Protein AF-0000000074521463 (afdb_homodimer)

Solvent-accessible surface area (backbone atoms only — not comparable to full-atom values): 5990 Å² total; per-residue (Å²): 75,30,39,47,57,49,45,59,56,48,71,75,45,65,51,77,19,37,33,30,33,60,46,92,92,41,78,41,44,34,53,46,75,44,80,44,84,51,65,96,88,46,71,32,35,34,40,35,30,61,44,76,83,110,76,29,39,48,58,49,44,59,57,48,70,76,45,65,52,76,19,37,33,30,33,59,47,92,91,40,77,40,44,36,54,45,77,44,80,46,84,51,67,95,87,46,70,32,35,34,40,35,31,60,44,76,83,110

Foldseek 3Di:
DDPVVVVVVCVVPPPPDWDWDQDPVGIFGFDDWDWADDDDPDDIDIDTDGDPPD/DDPVVVVVVCVVPPPPDWDWDQDPVGIFGFDDWDWDDDDDPDDIDIDTDGDPPD

pLDDT: mean 92.36, std 9.57, range [46.19, 98.75]

Secondary structure (DSSP, 8-state):
-BHHHHHHHHTTS-TTPEEEEEETTEEEEEEEEEEE---TTPPPEEEEEE-TT-/-BHHHHHHHHTTS-TTPEEEEEETTEEEEEEEEEEE---TTPPPEEEEEE-TT-

Sequence (108 aa):
MTVEQLIRALLEMPREAVVLYEGDAGYARVGGIDLQRNGNGVPDEVILSPDMSEMTVEQLIRALLEMPREAVVLYEGDAGYARVGGIDLQRNGNGVPDEVILSPDMSE

Radius of gyration: 13.35 Å; Cα contacts (8 Å, |Δi|>4): 222; chains: 2; bounding box: 28×42×29 Å

Organism: Methylococcus capsulatus (strain ATCC 33009 / NCIMB 11132 / Bath) (NCBI:txid243233)

Structure (mmCIF, N/CA/C/O backbone):
data_AF-0000000074521463-model_v1
#
loop_
_entity.id
_entity.type
_entity.pdbx_description
1 polymer 'Uncharacterized protein'
#
loop_
_atom_site.group_PDB
_atom_site.id
_atom_site.type_symbol
_atom_site.label_atom_id
_atom_site.label_alt_id
_atom_site.label_comp_id
_atom_site.label_asym_id
_atom_site.label_entity_id
_atom_site.label_seq_id
_atom_site.pdbx_PDB_ins_code
_atom_site.Cartn_x
_atom_site.Cartn_y
_atom_site.Cartn_z
_atom_site.occupancy
_atom_site.B_iso_or_equiv
_atom_site.auth_seq_id
_atom_site.auth_comp_id
_atom_site.auth_asym_id
_atom_site.auth_atom_id
_atom_site.pdbx_PDB_model_num
ATOM 1 N N . MET A 1 1 ? -3.275 9.672 -2.834 1 93.88 1 MET A N 1
ATOM 2 C CA . MET A 1 1 ? -4.531 8.977 -2.564 1 93.88 1 MET A CA 1
ATOM 3 C C . MET A 1 1 ? -4.762 8.828 -1.064 1 93.88 1 MET A C 1
ATOM 5 O O . MET A 1 1 ? -3.826 8.539 -0.314 1 93.88 1 MET A O 1
ATOM 9 N N . THR A 1 2 ? -6.074 9.016 -0.559 1 97.38 2 THR A N 1
ATOM 10 C CA . THR A 1 2 ? -6.406 8.844 0.852 1 97.38 2 THR A CA 1
ATOM 11 C C . THR A 1 2 ? -6.727 7.379 1.154 1 97.38 2 THR A C 1
ATOM 13 O O . THR A 1 2 ? -6.887 6.57 0.238 1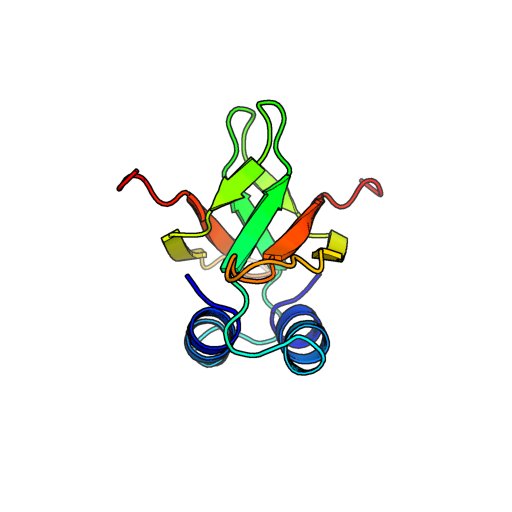 97.38 2 THR A O 1
ATOM 16 N N . VAL A 1 3 ? -6.871 7.078 2.438 1 98.5 3 VAL A N 1
ATOM 17 C CA . VAL A 1 3 ? -7.254 5.746 2.895 1 98.5 3 VAL A CA 1
ATOM 18 C C . VAL A 1 3 ? -8.609 5.363 2.295 1 98.5 3 VAL A C 1
ATOM 20 O O . VAL A 1 3 ? -8.758 4.281 1.728 1 98.5 3 VAL A O 1
ATOM 23 N N . GLU A 1 4 ? -9.5 6.273 2.377 1 98.62 4 GLU A N 1
ATOM 24 C CA . GLU A 1 4 ? -10.836 5.988 1.864 1 98.62 4 GLU A CA 1
ATOM 25 C C . GLU A 1 4 ? -10.805 5.699 0.367 1 98.62 4 GLU A C 1
ATOM 27 O O . GLU A 1 4 ? -11.43 4.742 -0.1 1 98.62 4 GLU A O 1
ATOM 32 N N . GLN A 1 5 ? -10.055 6.516 -0.373 1 98.38 5 GLN A N 1
ATOM 33 C CA . GLN A 1 5 ? -9.961 6.336 -1.818 1 98.38 5 GLN A CA 1
ATOM 34 C C . GLN A 1 5 ? -9.289 5.012 -2.164 1 98.38 5 GLN A C 1
ATOM 36 O O . GLN A 1 5 ? -9.703 4.324 -3.098 1 98.38 5 GLN A O 1
ATOM 41 N N . LEU A 1 6 ? -8.211 4.633 -1.424 1 98.56 6 LEU A N 1
ATOM 42 C CA . LEU A 1 6 ? -7.512 3.377 -1.673 1 98.56 6 LEU A CA 1
ATOM 43 C C . LEU A 1 6 ? -8.414 2.184 -1.388 1 98.56 6 LEU A C 1
ATOM 45 O O . LEU A 1 6 ? -8.445 1.224 -2.16 1 98.56 6 LEU A O 1
ATOM 49 N N . ILE A 1 7 ? -9.266 2.221 -0.24 1 98.75 7 ILE A N 1
ATOM 50 C CA . ILE A 1 7 ? -10.188 1.136 0.085 1 98.75 7 ILE A CA 1
ATOM 51 C C . ILE A 1 7 ? -11.18 0.946 -1.058 1 98.75 7 ILE A C 1
ATOM 53 O O . ILE A 1 7 ? -11.422 -0.18 -1.502 1 98.75 7 ILE A O 1
ATOM 57 N N . ARG A 1 8 ? -11.68 1.991 -1.562 1 98.69 8 ARG A N 1
ATOM 58 C CA . ARG A 1 8 ? -12.656 1.913 -2.639 1 98.69 8 ARG A CA 1
ATOM 59 C C . ARG A 1 8 ? -12.055 1.267 -3.881 1 98.69 8 ARG A C 1
ATOM 61 O O . ARG A 1 8 ? -12.695 0.436 -4.527 1 98.69 8 ARG A O 1
ATOM 68 N N . ALA A 1 9 ? -10.867 1.677 -4.227 1 98.38 9 ALA A N 1
ATOM 69 C CA . ALA A 1 9 ? -10.188 1.107 -5.391 1 98.38 9 ALA A CA 1
ATOM 70 C C . ALA A 1 9 ? -9.898 -0.376 -5.18 1 98.38 9 ALA A C 1
ATOM 72 O O . ALA A 1 9 ? -10.078 -1.185 -6.094 1 98.38 9 ALA A O 1
ATOM 73 N N . LEU A 1 10 ? -9.477 -0.717 -3.98 1 98.56 10 LEU A N 1
ATOM 74 C CA . LEU A 1 10 ? -9.133 -2.096 -3.652 1 98.56 10 LEU A CA 1
ATOM 75 C C . LEU A 1 10 ? -10.367 -2.984 -3.67 1 98.56 10 LEU A C 1
ATOM 77 O O . LEU A 1 10 ? -10.281 -4.176 -3.973 1 98.56 10 LEU A O 1
ATOM 81 N N . LEU A 1 11 ? -11.516 -2.428 -3.346 1 98.5 11 LEU A N 1
ATOM 82 C CA . LEU A 1 11 ? -12.75 -3.201 -3.314 1 98.5 11 LEU A CA 1
ATOM 83 C C . LEU A 1 11 ? -13.109 -3.711 -4.707 1 98.5 11 LEU A C 1
ATOM 85 O O . LEU A 1 11 ? -13.891 -4.656 -4.844 1 98.5 11 LEU A O 1
ATOM 89 N N . GLU A 1 12 ? -12.492 -3.104 -5.746 1 98.12 12 GLU A N 1
ATOM 90 C CA . GLU A 1 12 ? -12.75 -3.508 -7.125 1 98.12 12 GLU A CA 1
ATOM 91 C C . GLU A 1 12 ? -11.75 -4.566 -7.586 1 98.12 12 GLU A C 1
ATOM 93 O O . GLU A 1 12 ? -11.812 -5.031 -8.727 1 98.12 12 GLU A O 1
ATOM 98 N N . MET A 1 13 ? -10.805 -4.918 -6.766 1 97.81 13 MET A N 1
ATOM 99 C CA . MET A 1 13 ? -9.734 -5.867 -7.074 1 97.81 13 MET A CA 1
ATOM 100 C C . MET A 1 13 ? -10.031 -7.238 -6.473 1 97.81 13 MET A C 1
ATOM 102 O O . MET A 1 13 ? -10.758 -7.34 -5.484 1 97.81 13 MET A O 1
ATOM 106 N N . PRO A 1 14 ? -9.477 -8.375 -7.117 1 96.94 14 PRO A N 1
ATOM 107 C CA . PRO A 1 14 ? -9.633 -9.68 -6.48 1 96.94 14 PRO A CA 1
ATOM 108 C C . PRO A 1 14 ? -9.094 -9.711 -5.055 1 96.94 14 PRO A C 1
ATOM 110 O O . PRO A 1 14 ? -7.965 -9.273 -4.805 1 96.94 14 PRO A O 1
ATOM 113 N N . ARG A 1 15 ? -9.828 -10.297 -4.164 1 97.25 15 ARG A N 1
ATOM 114 C CA . ARG A 1 15 ? -9.523 -10.281 -2.736 1 97.25 15 ARG A CA 1
ATOM 115 C C . ARG A 1 15 ? -8.227 -11.023 -2.439 1 97.25 15 ARG A C 1
ATOM 117 O O . ARG A 1 15 ? -7.523 -10.695 -1.479 1 97.25 15 ARG A O 1
ATOM 124 N N . GLU A 1 16 ? -7.895 -11.992 -3.24 1 97.06 16 GLU A N 1
ATOM 125 C CA . GLU A 1 16 ? -6.758 -12.867 -2.967 1 97.06 16 GLU A CA 1
ATOM 126 C C . GLU A 1 16 ? -5.492 -12.359 -3.646 1 97.06 16 GLU A C 1
ATOM 128 O O . GLU A 1 16 ? -4.41 -12.914 -3.447 1 97.06 16 GLU A O 1
ATOM 133 N N . ALA A 1 17 ? -5.594 -11.367 -4.434 1 97.75 17 ALA A N 1
ATOM 134 C CA . ALA A 1 17 ? -4.426 -10.82 -5.113 1 97.75 17 ALA A CA 1
ATOM 135 C C . ALA A 1 17 ? -3.402 -10.289 -4.109 1 97.75 17 ALA A C 1
ATOM 137 O O . ALA A 1 17 ? -3.771 -9.719 -3.082 1 97.75 17 ALA A O 1
ATOM 138 N N . VAL A 1 18 ? -2.123 -10.438 -4.48 1 97.75 18 VAL A N 1
ATOM 139 C CA . VAL A 1 18 ? -1.018 -9.93 -3.674 1 97.75 18 VAL A CA 1
ATOM 140 C C . VAL A 1 18 ? -0.763 -8.461 -4.004 1 97.75 18 VAL A C 1
ATOM 142 O O . VAL A 1 18 ? -0.788 -8.07 -5.172 1 97.75 18 VAL A O 1
ATOM 145 N N . VAL A 1 19 ? -0.544 -7.621 -2.939 1 98 19 VAL A N 1
ATOM 146 C CA . VAL A 1 19 ? -0.341 -6.191 -3.15 1 98 19 VAL A CA 1
ATOM 147 C C . VAL A 1 19 ? 1.153 -5.879 -3.17 1 98 19 VAL A C 1
ATOM 149 O O . VAL A 1 19 ? 1.881 -6.23 -2.24 1 98 19 VAL A O 1
ATOM 152 N N . LEU A 1 20 ? 1.573 -5.266 -4.281 1 96.25 20 LEU A N 1
ATOM 153 C CA . LEU A 1 20 ? 2.943 -4.801 -4.473 1 96.25 20 LEU A CA 1
ATOM 154 C C . LEU A 1 20 ? 2.982 -3.291 -4.684 1 96.25 20 LEU A C 1
ATOM 156 O O . LEU A 1 20 ? 1.962 -2.678 -5 1 96.25 20 LEU A O 1
ATOM 160 N N . TYR A 1 21 ? 4.031 -2.697 -4.449 1 94.31 21 TYR A N 1
ATOM 161 C CA . TYR A 1 21 ? 4.223 -1.319 -4.887 1 94.31 21 TYR A CA 1
ATOM 162 C C . TYR A 1 21 ? 5.516 -1.177 -5.684 1 94.31 21 TYR A C 1
ATOM 164 O O . TYR A 1 21 ? 6.461 -1.942 -5.488 1 94.31 21 TYR A O 1
ATOM 172 N N . GLU A 1 22 ? 5.441 -0.213 -6.633 1 89.94 22 GLU A N 1
ATOM 173 C CA . GLU A 1 22 ? 6.566 0.084 -7.516 1 89.94 22 GLU A CA 1
ATOM 174 C C . GLU A 1 22 ? 7.539 1.056 -6.855 1 89.94 22 GLU A C 1
ATOM 176 O O . GLU A 1 22 ? 7.148 2.143 -6.426 1 89.94 22 GLU A O 1
ATOM 181 N N . GLY A 1 23 ? 8.766 0.555 -6.723 1 81.69 23 GLY A N 1
ATOM 182 C CA . GLY A 1 23 ? 9.844 1.435 -6.293 1 81.69 23 GLY A CA 1
ATOM 183 C C . GLY A 1 23 ? 10.93 1.602 -7.336 1 81.69 23 GLY A C 1
ATOM 184 O O . GLY A 1 23 ? 10.758 1.208 -8.492 1 81.69 23 GLY A O 1
ATOM 185 N N . ASP A 1 24 ? 11.945 2.299 -6.891 1 78.56 24 ASP A N 1
ATOM 186 C CA . ASP A 1 24 ? 13.078 2.535 -7.785 1 78.56 24 ASP A CA 1
ATOM 187 C C . ASP A 1 24 ? 13.805 1.232 -8.102 1 78.56 24 ASP A C 1
ATOM 189 O O . ASP A 1 24 ? 14.375 1.081 -9.188 1 78.56 24 ASP A O 1
ATOM 193 N N . ALA A 1 25 ? 13.805 0.319 -7.199 1 77.75 25 ALA A N 1
ATOM 194 C CA . ALA A 1 25 ? 14.547 -0.932 -7.34 1 77.75 25 ALA A CA 1
ATOM 195 C C . ALA A 1 25 ? 13.648 -2.043 -7.875 1 77.75 25 ALA A C 1
ATOM 197 O O . ALA A 1 25 ? 14.062 -3.201 -7.961 1 77.75 25 ALA A O 1
ATOM 198 N N . GLY A 1 26 ? 12.469 -1.739 -8.266 1 87.81 26 GLY A N 1
ATOM 199 C CA . GLY A 1 26 ? 11.531 -2.752 -8.719 1 87.81 26 GLY A CA 1
ATOM 200 C C . GLY A 1 26 ? 10.266 -2.809 -7.887 1 87.81 26 GLY A C 1
ATOM 201 O O . GLY A 1 26 ? 9.773 -1.775 -7.43 1 87.81 26 GLY A O 1
ATOM 202 N N . TYR A 1 27 ? 9.75 -4.008 -7.801 1 91.25 27 TYR A N 1
ATOM 203 C CA . TYR A 1 27 ? 8.508 -4.207 -7.062 1 91.25 27 TYR A CA 1
ATOM 204 C C . TYR A 1 27 ? 8.781 -4.758 -5.668 1 91.25 27 TYR A C 1
ATOM 206 O O . TYR A 1 27 ? 9.695 -5.566 -5.484 1 91.25 27 TYR A O 1
ATOM 214 N N . ALA A 1 28 ? 8.062 -4.27 -4.742 1 93.12 28 ALA A N 1
ATOM 215 C CA . ALA A 1 28 ? 8.117 -4.797 -3.383 1 93.12 28 ALA A CA 1
ATOM 216 C C . ALA A 1 28 ? 6.73 -5.18 -2.881 1 93.12 28 ALA A C 1
ATOM 218 O O . ALA A 1 28 ? 5.754 -4.473 -3.141 1 93.12 28 ALA A O 1
ATOM 219 N N . ARG A 1 29 ? 6.672 -6.266 -2.127 1 95.12 29 ARG A N 1
ATOM 220 C CA . ARG A 1 29 ? 5.41 -6.699 -1.53 1 95.12 29 ARG A CA 1
ATOM 221 C C . ARG A 1 29 ? 5.086 -5.879 -0.285 1 95.12 29 ARG A C 1
ATOM 223 O O . ARG A 1 29 ? 5.969 -5.602 0.528 1 95.12 29 ARG A O 1
ATOM 230 N N . VAL A 1 30 ? 3.846 -5.539 -0.142 1 96.62 30 VAL A N 1
ATOM 231 C CA . VAL A 1 30 ? 3.416 -4.879 1.085 1 96.62 30 VAL A CA 1
ATOM 232 C C . VAL A 1 30 ? 3.391 -5.883 2.234 1 96.62 30 VAL A C 1
ATOM 234 O O . VAL A 1 30 ? 2.707 -6.906 2.156 1 96.62 30 VAL A O 1
ATOM 237 N N . GLY A 1 31 ? 4.113 -5.555 3.287 1 96.25 31 GLY A N 1
ATOM 238 C CA . GLY A 1 31 ? 4.188 -6.461 4.422 1 96.25 31 GLY A CA 1
ATOM 239 C C . GLY A 1 31 ? 3.637 -5.863 5.703 1 96.25 31 GLY A C 1
ATOM 240 O O . GLY A 1 31 ? 3.318 -6.586 6.645 1 96.25 31 GLY A O 1
ATOM 241 N N . GLY A 1 32 ? 3.609 -4.496 5.785 1 95.94 32 GLY A N 1
ATOM 242 C CA . GLY A 1 32 ? 3.17 -3.82 7 1 95.94 32 GLY A CA 1
ATOM 243 C C . GLY A 1 32 ? 2.471 -2.502 6.73 1 95.94 32 GLY A C 1
ATOM 244 O O . GLY A 1 32 ? 2.506 -1.993 5.605 1 95.94 32 GLY A O 1
ATOM 245 N N . ILE A 1 33 ? 1.774 -2.004 7.684 1 97.69 33 ILE A N 1
ATOM 246 C CA . ILE A 1 33 ? 1.055 -0.736 7.633 1 97.69 33 ILE A CA 1
ATOM 247 C C . ILE A 1 33 ? 1.126 -0.047 8.992 1 97.69 33 ILE A C 1
ATOM 249 O O . ILE A 1 33 ? 0.984 -0.695 10.031 1 97.69 33 ILE A O 1
ATOM 253 N N . ASP A 1 34 ? 1.422 1.272 8.945 1 96.88 34 ASP A N 1
ATOM 254 C CA . ASP A 1 34 ? 1.52 2.047 10.18 1 96.88 34 ASP A CA 1
ATOM 255 C C . ASP A 1 34 ? 0.88 3.424 10.016 1 96.88 34 ASP A C 1
ATOM 257 O O . ASP A 1 34 ? 0.918 4.008 8.93 1 96.88 34 ASP A O 1
ATOM 261 N N . LEU A 1 35 ? 0.42 3.914 11.109 1 97.88 35 LEU A N 1
ATOM 262 C CA . LEU A 1 35 ? -0.15 5.258 11.133 1 97.88 35 LEU A CA 1
ATOM 263 C C . LEU A 1 35 ? 0.847 6.258 11.703 1 97.88 35 LEU A C 1
ATOM 265 O O . LEU A 1 35 ? 1.448 6.016 12.758 1 97.88 35 LEU A O 1
ATOM 269 N N . GLN A 1 36 ? 1.088 7.277 10.953 1 96.19 36 GLN A N 1
ATOM 270 C CA . GLN A 1 36 ? 1.819 8.445 11.445 1 96.19 36 GLN A CA 1
ATOM 271 C C . GLN A 1 36 ? 0.879 9.617 11.695 1 96.19 36 GLN A C 1
ATOM 273 O O . GLN A 1 36 ? 0.414 10.258 10.758 1 96.19 36 GLN A O 1
ATOM 278 N N . ARG A 1 37 ? 0.652 9.938 13.008 1 95.31 37 ARG A N 1
ATOM 279 C CA . ARG A 1 37 ? -0.212 11.055 13.383 1 95.31 37 ARG A CA 1
ATOM 280 C C . ARG A 1 37 ? 0.533 12.383 13.281 1 95.31 37 ARG A C 1
ATOM 282 O O . ARG A 1 37 ? 1.659 12.508 13.773 1 95.31 37 ARG A O 1
ATOM 289 N N . ASN A 1 38 ? -0.16 13.148 12.594 1 90.94 38 ASN A N 1
ATOM 290 C CA . ASN A 1 38 ? 0.414 14.484 12.5 1 90.94 38 ASN A CA 1
ATOM 291 C C . ASN A 1 38 ? -0.422 15.508 13.25 1 90.94 38 ASN A C 1
ATOM 293 O O . ASN A 1 38 ? -1.512 15.195 13.734 1 90.94 38 ASN A O 1
ATOM 297 N N . GLY A 1 39 ? 0.139 16.594 13.609 1 81.81 39 GLY A N 1
ATOM 298 C CA . GLY A 1 39 ? -0.525 17.719 14.273 1 81.81 39 GLY A CA 1
ATOM 299 C C . G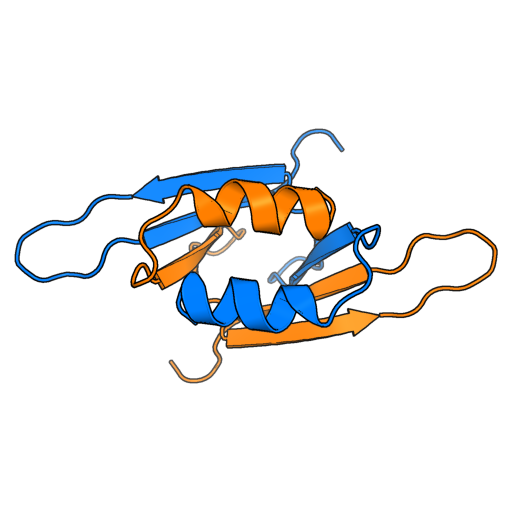LY A 1 39 ? -0.508 18.984 13.453 1 81.81 39 GLY A C 1
ATOM 300 O O . GLY A 1 39 ? -0.008 19 12.328 1 81.81 39 GLY A O 1
ATOM 301 N N . ASN A 1 40 ? -1.155 20.062 13.945 1 85.5 40 ASN A N 1
ATOM 302 C CA . ASN A 1 40 ? -1.071 21.438 13.453 1 85.5 40 ASN A CA 1
ATOM 303 C C . ASN A 1 40 ? -1.71 21.578 12.078 1 85.5 40 ASN A C 1
ATOM 305 O O . ASN A 1 40 ? -1.212 22.312 11.227 1 85.5 40 ASN A O 1
ATOM 309 N N . GLY A 1 41 ? -2.699 20.703 11.703 1 85 41 GLY A N 1
ATOM 310 C CA . GLY A 1 41 ? -3.42 20.906 10.453 1 85 41 GLY A CA 1
ATOM 311 C C . GLY A 1 41 ? -2.879 20.062 9.312 1 85 41 GLY A C 1
ATOM 312 O O . GLY A 1 41 ? -3.393 20.109 8.195 1 85 41 GLY A O 1
ATOM 313 N N . VAL A 1 42 ? -1.713 19.359 9.547 1 85.69 42 VAL A N 1
ATOM 314 C CA . VAL A 1 42 ? -1.154 18.469 8.531 1 85.69 42 VAL A CA 1
ATOM 315 C C . VAL A 1 42 ? -1.849 17.109 8.594 1 85.69 42 VAL A C 1
ATOM 317 O O . VAL A 1 42 ? -2.088 16.578 9.68 1 85.69 42 VAL A O 1
ATOM 320 N N . PRO A 1 43 ? -2.281 16.672 7.477 1 90.31 43 PRO A N 1
ATOM 321 C CA . PRO A 1 43 ? -2.984 15.391 7.449 1 90.31 43 PRO A CA 1
ATOM 322 C C . PRO A 1 43 ? -2.146 14.25 8.016 1 90.31 43 PRO A C 1
ATOM 324 O O . PRO A 1 43 ? -0.924 14.234 7.855 1 90.31 43 PRO A O 1
ATOM 327 N N . ASP A 1 44 ? -2.811 13.312 8.656 1 96.69 44 ASP A N 1
ATOM 328 C CA . ASP A 1 44 ? -2.184 12.055 9.039 1 96.69 44 ASP A CA 1
ATOM 329 C C . ASP A 1 44 ? -1.719 11.281 7.801 1 96.69 44 ASP A C 1
ATOM 331 O O . ASP A 1 44 ? -2.219 11.508 6.695 1 96.69 44 ASP A O 1
ATOM 335 N N . GLU A 1 45 ? -0.718 10.438 8.102 1 97.31 45 GLU A N 1
ATOM 336 C CA . GLU A 1 45 ? -0.192 9.602 7.027 1 97.31 45 GLU A CA 1
ATOM 337 C C . GLU A 1 45 ? -0.237 8.125 7.41 1 97.31 45 GLU A C 1
ATOM 339 O O . GLU A 1 45 ? -0.019 7.77 8.57 1 97.31 45 GLU A O 1
ATOM 344 N N . VAL A 1 46 ? -0.639 7.316 6.422 1 98 46 VAL A N 1
ATOM 345 C CA . VAL A 1 46 ? -0.524 5.863 6.539 1 98 46 VAL A CA 1
ATOM 346 C C . VAL A 1 46 ? 0.639 5.367 5.684 1 98 46 VAL A C 1
ATOM 348 O O . VAL A 1 46 ? 0.693 5.641 4.48 1 98 46 VAL A O 1
ATOM 351 N N . ILE A 1 47 ? 1.612 4.652 6.324 1 97.31 47 ILE A N 1
ATOM 352 C CA . ILE A 1 47 ? 2.842 4.227 5.664 1 97.31 47 ILE A CA 1
ATOM 353 C C . ILE A 1 47 ? 2.809 2.717 5.434 1 97.31 47 ILE A C 1
ATOM 355 O O . ILE A 1 47 ? 2.682 1.941 6.387 1 97.31 47 ILE A O 1
ATOM 359 N N . LEU A 1 48 ? 2.896 2.32 4.152 1 96.94 48 LEU A N 1
ATOM 360 C CA . LEU A 1 48 ? 3.072 0.92 3.783 1 96.94 48 LEU A CA 1
ATOM 361 C C . LEU A 1 48 ? 4.551 0.543 3.775 1 96.94 48 LEU A C 1
ATOM 363 O O . LEU A 1 48 ? 5.375 1.258 3.203 1 96.94 48 LEU A O 1
ATOM 367 N N . SER A 1 49 ? 4.852 -0.576 4.398 1 95.25 49 SER A N 1
ATOM 368 C CA . SER A 1 49 ? 6.227 -1.06 4.473 1 95.25 49 SER A CA 1
ATOM 369 C C . SER A 1 49 ? 6.387 -2.385 3.734 1 95.25 49 SER A C 1
ATOM 371 O O . SER A 1 49 ? 5.434 -3.156 3.621 1 95.25 49 SER A O 1
ATOM 373 N N . PRO A 1 50 ? 7.641 -2.605 3.227 1 92.62 50 PRO A N 1
ATOM 374 C CA . PRO A 1 50 ? 7.879 -3.857 2.504 1 92.62 50 PRO A CA 1
ATOM 375 C C . PRO A 1 50 ? 7.895 -5.074 3.426 1 92.62 50 PRO A C 1
ATOM 377 O O . PRO A 1 50 ? 8.203 -4.953 4.613 1 92.62 50 PRO A O 1
ATOM 380 N N . ASP A 1 51 ? 7.469 -6.215 2.773 1 90.12 51 ASP A N 1
ATOM 381 C CA . ASP A 1 51 ? 7.59 -7.5 3.453 1 90.12 51 ASP A CA 1
ATOM 382 C C . ASP A 1 51 ? 9.047 -7.945 3.531 1 90.12 51 ASP A C 1
ATOM 384 O O . ASP A 1 51 ? 9.688 -8.18 2.502 1 90.12 51 ASP A O 1
ATOM 388 N N . MET A 1 52 ? 9.656 -7.812 4.688 1 75.5 52 MET A N 1
ATOM 389 C CA . MET A 1 52 ? 11.062 -8.188 4.844 1 75.5 52 MET A CA 1
ATOM 390 C C . MET A 1 52 ? 11.219 -9.703 4.906 1 75.5 52 MET A C 1
ATOM 392 O O . MET A 1 52 ? 12.328 -10.211 5.074 1 75.5 52 MET A O 1
ATOM 396 N N . SER A 1 53 ? 10.07 -10.367 4.898 1 63.34 53 SER A N 1
ATOM 397 C CA . SER A 1 53 ? 10.219 -11.812 5.07 1 63.34 53 SER A CA 1
ATOM 398 C C . SER A 1 53 ? 10.547 -12.492 3.744 1 63.34 53 SER A C 1
ATOM 400 O O . SER A 1 53 ? 10.758 -13.703 3.701 1 63.34 53 SER A O 1
ATOM 402 N N . GLU A 1 54 ? 10.742 -11.727 2.754 1 46.34 54 GLU A N 1
ATOM 403 C CA . GLU A 1 54 ? 11.289 -12.578 1.699 1 46.34 54 GLU A CA 1
ATOM 404 C C . GLU A 1 54 ? 12.773 -12.852 1.923 1 46.34 54 GLU A C 1
ATOM 406 O O . GLU A 1 54 ? 13.492 -12.016 2.48 1 46.34 54 GLU A O 1
ATOM 411 N N . MET B 1 1 ? 1.099 -9.234 1.773 1 94.19 1 MET B N 1
ATOM 412 C CA . MET B 1 1 ? -0.275 -8.953 2.18 1 94.19 1 MET B CA 1
ATOM 413 C C . MET B 1 1 ? -1.218 -9 0.982 1 94.19 1 MET B C 1
ATOM 415 O O . MET B 1 1 ? -0.883 -8.516 -0.098 1 94.19 1 MET B O 1
ATOM 419 N N . THR B 1 2 ? -2.484 -9.633 1.152 1 97.44 2 THR B N 1
ATOM 420 C CA . THR B 1 2 ? -3.477 -9.68 0.084 1 97.44 2 THR B CA 1
ATOM 421 C C . THR B 1 2 ? -4.336 -8.414 0.089 1 97.44 2 THR B C 1
ATOM 423 O O . THR B 1 2 ? -4.281 -7.625 1.032 1 97.44 2 THR B O 1
ATOM 426 N N . VAL B 1 3 ? -5.145 -8.281 -0.954 1 98.5 3 VAL B N 1
ATOM 427 C CA . VAL B 1 3 ? -6.086 -7.172 -1.062 1 98.5 3 VAL B CA 1
ATOM 428 C C . VAL B 1 3 ? -7.039 -7.18 0.133 1 98.5 3 VAL B C 1
ATOM 430 O O . VAL B 1 3 ? -7.23 -6.152 0.788 1 98.5 3 VAL B O 1
ATOM 433 N N . GLU B 1 4 ? -7.527 -8.312 0.415 1 98.62 4 GLU B N 1
ATOM 434 C CA . GLU B 1 4 ? -8.477 -8.422 1.521 1 98.62 4 GLU B CA 1
ATOM 435 C C . GLU B 1 4 ? -7.824 -8.016 2.842 1 98.62 4 GLU B C 1
ATOM 437 O O . GLU B 1 4 ? -8.414 -7.273 3.627 1 98.62 4 GLU B O 1
ATOM 442 N N . GLN B 1 5 ? -6.613 -8.508 3.086 1 98.38 5 GLN B N 1
ATOM 443 C CA . GLN B 1 5 ? -5.906 -8.195 4.324 1 98.38 5 GLN B CA 1
ATOM 444 C C . GLN B 1 5 ? -5.594 -6.703 4.418 1 98.38 5 GLN B C 1
ATOM 446 O O . GLN B 1 5 ? -5.707 -6.105 5.492 1 98.38 5 GLN B O 1
ATOM 451 N N . LEU B 1 6 ? -5.195 -6.066 3.27 1 98.56 6 LEU B N 1
ATOM 452 C CA . LEU B 1 6 ? -4.891 -4.641 3.26 1 98.56 6 LEU B CA 1
ATOM 453 C C . LEU B 1 6 ? -6.141 -3.814 3.533 1 98.56 6 LEU B C 1
ATOM 455 O O . LEU B 1 6 ? -6.098 -2.852 4.301 1 98.56 6 LEU B O 1
ATOM 459 N N . ILE B 1 7 ? -7.359 -4.199 2.936 1 98.75 7 ILE B N 1
ATOM 460 C CA . ILE B 1 7 ? -8.609 -3.484 3.174 1 98.75 7 ILE B CA 1
ATOM 461 C C . ILE B 1 7 ? -8.945 -3.523 4.664 1 98.75 7 ILE B C 1
ATOM 463 O O . ILE B 1 7 ? -9.281 -2.494 5.258 1 98.75 7 ILE B O 1
ATOM 467 N N . ARG B 1 8 ? -8.789 -4.617 5.254 1 98.69 8 ARG B N 1
ATOM 468 C CA . ARG B 1 8 ? -9.117 -4.766 6.668 1 98.69 8 ARG B CA 1
ATOM 469 C C . ARG B 1 8 ? -8.234 -3.869 7.527 1 98.69 8 ARG B C 1
ATOM 471 O O . ARG B 1 8 ? -8.711 -3.236 8.469 1 98.69 8 ARG B O 1
ATOM 478 N N . ALA B 1 9 ? -6.965 -3.869 7.234 1 98.38 9 ALA B N 1
ATOM 479 C CA . ALA B 1 9 ? -6.031 -3.027 7.98 1 98.38 9 ALA B CA 1
ATOM 480 C C . ALA B 1 9 ? -6.348 -1.547 7.781 1 98.38 9 ALA B C 1
ATOM 482 O O . ALA B 1 9 ? -6.316 -0.765 8.734 1 98.38 9 ALA B O 1
ATOM 483 N N . LEU B 1 10 ? -6.68 -1.179 6.5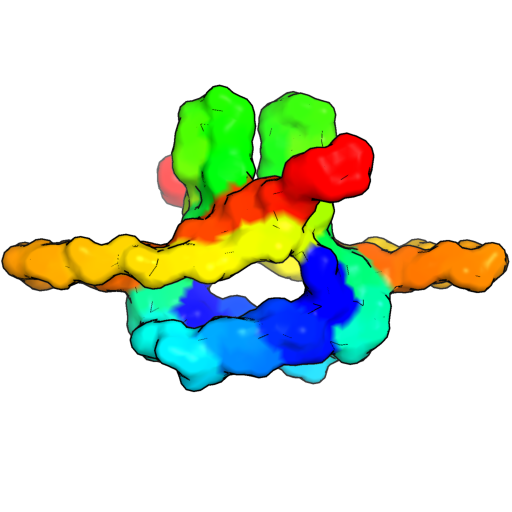51 1 98.56 10 LEU B N 1
ATOM 484 C CA . LEU B 1 10 ? -6.977 0.209 6.211 1 98.56 10 LEU B CA 1
ATOM 485 C C . LEU B 1 10 ? -8.266 0.668 6.879 1 98.56 10 LEU B C 1
ATOM 487 O O . LEU B 1 10 ? -8.422 1.85 7.195 1 98.56 10 LEU B O 1
ATOM 491 N N . LEU B 1 11 ? -9.18 -0.229 7.105 1 98.5 11 LEU B N 1
ATOM 492 C CA . LEU B 1 11 ? -10.453 0.114 7.723 1 98.5 11 LEU B CA 1
ATOM 493 C C . LEU B 1 11 ? -10.258 0.6 9.156 1 98.5 11 LEU B C 1
ATOM 495 O O . LEU B 1 11 ? -11.133 1.254 9.719 1 98.5 11 LEU B O 1
ATOM 499 N N . GLU B 1 12 ? -9.078 0.296 9.727 1 98.06 12 GLU B N 1
ATOM 500 C CA . GLU B 1 12 ? -8.766 0.712 11.094 1 98.06 12 GLU B CA 1
ATOM 501 C C . GLU B 1 12 ? -8.055 2.062 11.109 1 98.06 12 GLU B C 1
ATOM 503 O O . GLU B 1 12 ? -7.711 2.58 12.172 1 98.06 12 GLU B O 1
ATOM 508 N N . MET B 1 13 ? -7.773 2.625 9.953 1 97.75 13 MET B N 1
ATOM 509 C CA . MET B 1 13 ? -7.039 3.879 9.797 1 97.75 13 MET B CA 1
ATOM 510 C C . MET B 1 13 ? -7.992 5.035 9.516 1 97.75 13 MET B C 1
ATOM 512 O O . MET B 1 13 ? -9.094 4.824 9.008 1 97.75 13 MET B O 1
ATOM 516 N N . PRO B 1 14 ? -7.574 6.348 9.914 1 96.81 14 PRO B N 1
ATOM 517 C CA . PRO B 1 14 ? -8.406 7.488 9.523 1 96.81 14 PRO B CA 1
ATOM 518 C C . PRO B 1 14 ? -8.641 7.559 8.023 1 96.81 14 PRO B C 1
ATOM 520 O O . PRO B 1 14 ? -7.695 7.465 7.238 1 96.81 14 PRO B O 1
ATOM 523 N N . ARG B 1 15 ? -9.867 7.816 7.637 1 97.06 15 ARG B N 1
ATOM 524 C CA . ARG B 1 15 ? -10.289 7.77 6.238 1 97.06 15 ARG B CA 1
ATOM 525 C C . ARG B 1 15 ? -9.578 8.844 5.422 1 97.06 15 ARG B C 1
ATOM 527 O O . ARG B 1 15 ? -9.344 8.672 4.223 1 97.06 15 ARG B O 1
ATOM 534 N N . GLU B 1 16 ? -9.219 9.945 6.047 1 96.94 16 GLU B N 1
ATOM 535 C CA . GLU B 1 16 ? -8.68 11.102 5.336 1 96.94 16 GLU B CA 1
ATOM 536 C C . GLU B 1 16 ? -7.152 11.062 5.297 1 96.94 16 GLU B C 1
ATOM 538 O O . GLU B 1 16 ? -6.523 11.906 4.656 1 96.94 16 GLU B O 1
ATOM 543 N N . ALA B 1 17 ? -6.566 10.133 5.953 1 97.69 17 ALA B N 1
ATOM 544 C CA . ALA B 1 17 ? -5.109 10.031 5.957 1 97.69 17 ALA B CA 1
ATOM 545 C C . ALA B 1 17 ? -4.574 9.773 4.555 1 97.69 17 ALA B C 1
ATOM 547 O O . ALA B 1 17 ? -5.188 9.039 3.773 1 97.69 17 ALA B O 1
ATOM 548 N N . VAL B 1 18 ? -3.391 10.344 4.301 1 97.62 18 VAL B N 1
ATOM 549 C CA . VAL B 1 18 ? -2.699 10.148 3.033 1 97.62 18 VAL B CA 1
ATOM 550 C C . VAL B 1 18 ? -1.885 8.852 3.084 1 97.62 18 VAL B C 1
ATOM 552 O O . VAL B 1 18 ? -1.239 8.562 4.094 1 97.62 18 VAL B O 1
ATOM 555 N N . VAL B 1 19 ? -1.946 8.047 1.982 1 98 19 VAL B N 1
ATOM 556 C CA . VAL B 1 19 ? -1.24 6.773 1.954 1 98 19 VAL B CA 1
ATOM 557 C C . VAL B 1 19 ? 0.101 6.938 1.242 1 98 19 VAL B C 1
ATOM 559 O O . VAL B 1 19 ? 0.153 7.43 0.112 1 98 19 VAL B O 1
ATOM 562 N N . LEU B 1 20 ? 1.171 6.562 1.976 1 96.31 20 LEU B N 1
ATOM 563 C CA . LEU B 1 20 ? 2.535 6.559 1.457 1 96.31 20 LEU B CA 1
ATOM 564 C C . LEU B 1 20 ? 3.131 5.156 1.502 1 96.31 20 LEU B C 1
ATOM 566 O O . LEU B 1 20 ? 2.631 4.289 2.221 1 96.31 20 LEU B O 1
ATOM 570 N N . TYR B 1 21 ? 4.078 4.883 0.758 1 94.31 21 TYR B N 1
ATOM 571 C CA . TYR B 1 21 ? 4.871 3.674 0.944 1 94.31 21 TYR B CA 1
ATOM 572 C C . TYR B 1 21 ? 6.355 4.004 1.028 1 94.31 21 TYR B C 1
ATOM 574 O O . TYR B 1 21 ? 6.812 4.996 0.459 1 94.31 21 TYR B O 1
ATOM 582 N N . GLU B 1 22 ? 7.031 3.164 1.823 1 90 22 GLU B N 1
ATOM 583 C CA . GLU B 1 22 ? 8.469 3.297 2.035 1 90 22 GLU B CA 1
ATOM 584 C C . GLU B 1 22 ? 9.258 2.596 0.932 1 90 22 GLU B C 1
ATOM 586 O O . GLU B 1 22 ? 9.062 1.402 0.687 1 90 22 GLU B O 1
ATOM 591 N N . GLY B 1 23 ? 10.039 3.396 0.254 1 81.5 23 GLY B N 1
ATOM 592 C CA . GLY B 1 23 ? 10.984 2.834 -0.698 1 81.5 23 GLY B CA 1
ATOM 593 C C . GLY B 1 23 ? 12.438 3.088 -0.323 1 81.5 23 GLY B C 1
ATOM 594 O O . GLY B 1 23 ? 12.727 3.514 0.796 1 81.5 23 GLY B O 1
ATOM 595 N N . ASP B 1 24 ? 13.281 2.715 -1.241 1 78.31 24 ASP B N 1
ATOM 596 C CA . ASP B 1 24 ? 14.711 2.902 -1.021 1 78.31 24 ASP B CA 1
ATOM 597 C C . ASP B 1 24 ? 15.07 4.383 -0.991 1 78.31 24 ASP B C 1
ATOM 599 O O . ASP B 1 24 ? 16.016 4.785 -0.297 1 78.31 24 ASP B O 1
ATOM 603 N N . ALA B 1 25 ? 14.359 5.176 -1.709 1 77.69 25 ALA B N 1
ATOM 604 C CA . ALA B 1 25 ? 14.656 6.598 -1.848 1 77.69 25 ALA B CA 1
ATOM 605 C C . ALA B 1 25 ? 13.844 7.43 -0.86 1 77.69 25 ALA B C 1
ATOM 607 O O . ALA B 1 25 ? 13.898 8.664 -0.887 1 77.69 25 ALA B O 1
ATOM 608 N N . GLY B 1 26 ? 13.133 6.844 -0.01 1 87.62 26 GLY B N 1
ATOM 609 C CA . GLY B 1 26 ? 12.273 7.562 0.917 1 87.62 26 GLY B CA 1
ATOM 610 C C . GLY B 1 26 ? 10.812 7.172 0.802 1 87.62 26 GLY B C 1
ATOM 611 O O . GLY B 1 26 ? 10.492 6.008 0.56 1 87.62 26 GLY B O 1
ATOM 612 N N . TYR B 1 27 ? 10 8.148 1.084 1 91.25 27 TYR B N 1
ATOM 613 C CA . TYR B 1 27 ? 8.562 7.918 1.053 1 91.25 27 TYR B CA 1
ATOM 614 C C . TYR B 1 27 ? 7.961 8.414 -0.255 1 91.25 27 TYR B C 1
ATOM 616 O O . TYR B 1 27 ? 8.383 9.445 -0.788 1 91.25 27 TYR B O 1
ATOM 624 N N . ALA B 1 28 ? 7.07 7.664 -0.776 1 93 28 ALA B N 1
ATOM 625 C CA . ALA B 1 28 ? 6.312 8.07 -1.957 1 93 28 ALA B CA 1
ATOM 626 C C . ALA B 1 28 ? 4.812 7.969 -1.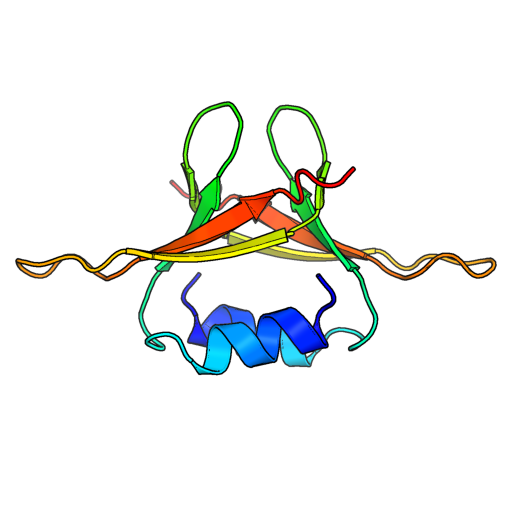71 1 93 28 ALA B C 1
ATOM 628 O O . ALA B 1 28 ? 4.344 7.02 -1.074 1 93 28 ALA B O 1
ATOM 629 N N . ARG B 1 29 ? 4.066 8.922 -2.25 1 95.12 29 ARG B N 1
ATOM 630 C CA . ARG B 1 29 ? 2.611 8.891 -2.146 1 95.12 29 ARG B CA 1
ATOM 631 C C . ARG B 1 29 ? 2.01 7.914 -3.152 1 95.12 29 ARG B C 1
ATOM 633 O O . ARG B 1 29 ? 2.443 7.855 -4.305 1 95.12 29 ARG B O 1
ATOM 640 N N . VAL B 1 30 ? 1.021 7.203 -2.729 1 96.62 30 VAL B N 1
ATOM 641 C CA . VAL B 1 30 ? 0.29 6.344 -3.656 1 96.62 30 VAL B CA 1
ATOM 642 C C . VAL B 1 30 ? -0.582 7.203 -4.574 1 96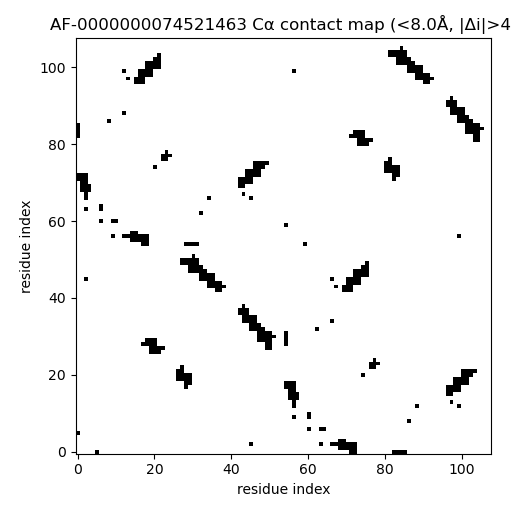.62 30 VAL B C 1
ATOM 644 O O . VAL B 1 30 ? -1.427 7.965 -4.102 1 96.62 30 VAL B O 1
ATOM 647 N N . GLY B 1 31 ? -0.369 7.035 -5.863 1 96.19 31 GLY B N 1
ATOM 648 C CA . GLY B 1 31 ? -1.119 7.828 -6.824 1 96.19 31 GLY B CA 1
ATOM 649 C C . GLY B 1 31 ? -1.987 6.992 -7.742 1 96.19 31 GLY B C 1
ATOM 650 O O . GLY B 1 31 ? -2.912 7.508 -8.375 1 96.19 31 GLY B O 1
ATOM 651 N N . GLY B 1 32 ? -1.636 5.672 -7.883 1 95.81 32 GLY B N 1
ATOM 652 C CA . GLY B 1 32 ? -2.357 4.805 -8.797 1 95.81 32 GLY B CA 1
ATOM 653 C C . GLY B 1 32 ? -2.404 3.359 -8.336 1 95.81 32 GLY B C 1
ATOM 654 O O . GLY B 1 32 ? -1.691 2.975 -7.406 1 95.81 32 GLY B O 1
ATOM 655 N N . ILE B 1 33 ? -3.281 2.592 -8.906 1 97.62 33 ILE B N 1
ATOM 656 C CA . ILE B 1 33 ? -3.467 1.173 -8.617 1 97.62 33 ILE B CA 1
ATOM 657 C C . ILE B 1 33 ? -3.836 0.431 -9.906 1 97.62 33 ILE B C 1
ATOM 659 O O . ILE B 1 33 ? -4.645 0.918 -10.695 1 97.62 33 ILE B O 1
ATOM 663 N N . ASP B 1 34 ? -3.139 -0.722 -10.102 1 96.94 34 ASP B N 1
ATOM 664 C CA . ASP B 1 34 ? -3.4 -1.527 -11.289 1 96.94 34 ASP B CA 1
ATOM 665 C C . ASP B 1 34 ? -3.426 -3.016 -10.945 1 96.94 34 ASP B C 1
ATOM 667 O O . ASP B 1 34 ? -2.707 -3.467 -10.055 1 96.94 34 ASP B O 1
ATOM 671 N N . LEU B 1 35 ? -4.172 -3.717 -11.75 1 97.94 35 LEU B N 1
ATOM 672 C CA . LEU B 1 35 ? -4.238 -5.168 -11.602 1 97.94 35 LEU B CA 1
ATOM 673 C C . LEU B 1 35 ? -3.377 -5.859 -12.656 1 97.94 35 LEU B C 1
ATOM 675 O O . LEU B 1 35 ? -3.451 -5.531 -13.844 1 97.94 35 LEU B O 1
ATOM 679 N N . GLN B 1 36 ? -2.506 -6.691 -12.18 1 96.25 36 GLN B N 1
ATOM 680 C CA . GLN B 1 36 ? -1.774 -7.605 -13.047 1 96.25 36 GLN B CA 1
ATOM 681 C C . GLN B 1 36 ? -2.307 -9.031 -12.914 1 96.25 36 GLN B C 1
ATOM 683 O O . GLN B 1 36 ? -2.057 -9.703 -11.914 1 96.25 36 GLN B O 1
ATOM 688 N N . ARG B 1 37 ? -2.996 -9.531 -14.008 1 95.38 37 ARG B N 1
ATOM 689 C CA . ARG B 1 37 ? -3.539 -10.891 -14.016 1 95.38 37 ARG B CA 1
ATOM 690 C C . ARG B 1 37 ? -2.465 -11.906 -14.383 1 95.38 37 ARG B C 1
ATOM 692 O O . ARG B 1 37 ? -1.729 -11.719 -15.352 1 95.38 37 ARG B O 1
ATOM 699 N N . ASN B 1 38 ? -2.459 -12.789 -13.5 1 91.62 38 ASN B N 1
ATOM 700 C CA . ASN B 1 38 ? -1.519 -13.867 -13.789 1 91.62 38 ASN B CA 1
ATOM 701 C C . ASN B 1 38 ? -2.242 -15.164 -14.125 1 91.62 38 ASN B C 1
ATOM 703 O O . ASN B 1 38 ? -3.461 -15.258 -13.969 1 91.62 38 ASN B O 1
ATOM 707 N N . GLY B 1 39 ? -1.599 -16.062 -14.781 1 83.19 39 GLY B N 1
ATOM 708 C CA . GLY B 1 39 ? -2.111 -17.391 -15.125 1 83.19 39 GLY B CA 1
ATOM 709 C C . GLY B 1 39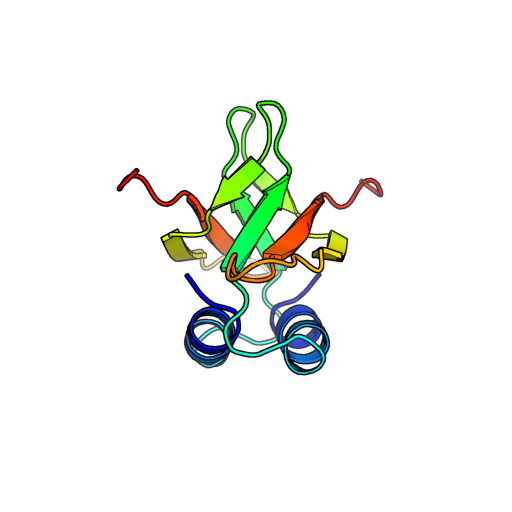 ? -1.307 -18.516 -14.508 1 83.19 39 GLY B C 1
ATOM 710 O O . GLY B 1 39 ? -0.365 -18.281 -13.75 1 83.19 39 GLY B O 1
ATOM 711 N N . ASN B 1 40 ? -1.71 -19.812 -14.727 1 86.5 40 ASN B N 1
ATOM 712 C CA . ASN B 1 40 ? -0.973 -21.047 -14.422 1 86.5 40 ASN B CA 1
ATOM 713 C C . ASN B 1 40 ? -0.815 -21.25 -12.922 1 86.5 40 ASN B C 1
ATOM 715 O O . ASN B 1 40 ? 0.23 -21.703 -12.453 1 86.5 40 ASN B O 1
ATOM 719 N N . GLY B 1 41 ? -1.738 -20.703 -12.07 1 85.81 41 GLY B N 1
ATOM 720 C CA . GLY B 1 41 ? -1.698 -20.984 -10.648 1 85.81 41 GLY B CA 1
ATOM 721 C C . GLY B 1 41 ? -0.984 -19.906 -9.844 1 85.81 41 GLY B C 1
ATOM 722 O O . GLY B 1 41 ? -0.87 -20.016 -8.617 1 85.81 41 GLY B O 1
ATOM 723 N N . VAL B 1 42 ? -0.392 -18.906 -10.562 1 86.19 42 VAL B N 1
ATOM 724 C CA . VAL B 1 42 ? 0.267 -17.797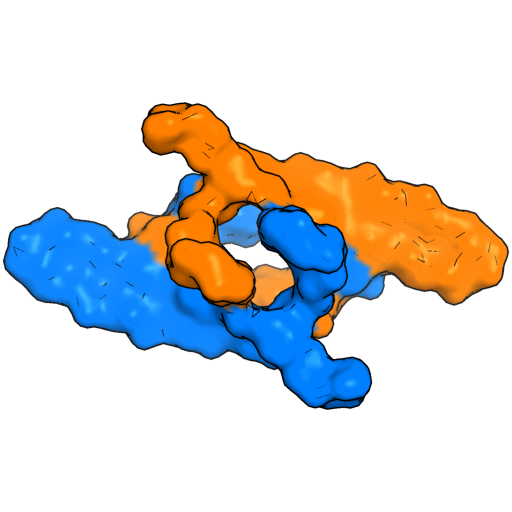 -9.875 1 86.19 42 VAL B CA 1
ATOM 725 C C . VAL B 1 42 ? -0.764 -16.734 -9.492 1 86.19 42 VAL B C 1
ATOM 727 O O . VAL B 1 42 ? -1.642 -16.391 -10.289 1 86.19 42 VAL B O 1
ATOM 730 N N . PRO B 1 43 ? -0.722 -16.359 -8.281 1 90.44 43 PRO B N 1
ATOM 731 C CA . PRO B 1 43 ? -1.692 -15.367 -7.824 1 90.44 43 PRO B CA 1
ATOM 732 C C . PRO B 1 43 ? -1.631 -14.07 -8.633 1 90.44 43 PRO B C 1
ATOM 734 O O . PRO B 1 43 ? -0.553 -13.664 -9.07 1 90.44 43 PRO B O 1
ATOM 737 N N . ASP B 1 44 ? -2.768 -13.453 -8.82 1 96.69 44 ASP B N 1
ATOM 738 C CA . ASP B 1 44 ? -2.824 -12.094 -9.336 1 96.69 44 ASP B CA 1
ATOM 739 C C . ASP B 1 44 ? -2.098 -11.117 -8.414 1 96.69 44 ASP B C 1
ATOM 741 O O . ASP B 1 44 ? -1.915 -11.398 -7.227 1 96.69 44 ASP B O 1
ATOM 745 N N . GLU B 1 45 ? -1.676 -10.008 -9.07 1 97.31 45 GLU B N 1
ATOM 746 C CA . GLU B 1 45 ? -0.996 -8.961 -8.312 1 97.31 45 GLU B CA 1
ATOM 747 C C . GLU B 1 45 ? -1.671 -7.609 -8.508 1 97.31 45 GLU B C 1
ATOM 749 O O . GLU B 1 45 ? -2.139 -7.297 -9.609 1 97.31 45 GLU B O 1
ATOM 754 N N . VAL B 1 46 ? -1.805 -6.895 -7.395 1 98 46 VAL B N 1
ATOM 755 C CA . VAL B 1 46 ? -2.207 -5.496 -7.438 1 98 46 VAL B CA 1
ATOM 756 C C . VAL B 1 46 ? -0.991 -4.602 -7.199 1 98 46 VAL B C 1
ATOM 758 O O . VAL B 1 46 ? -0.292 -4.746 -6.195 1 98 46 VAL B O 1
ATOM 761 N N . ILE B 1 47 ? -0.707 -3.656 -8.156 1 97.38 47 ILE B N 1
ATOM 762 C CA . ILE B 1 47 ? 0.486 -2.818 -8.125 1 97.38 47 ILE B CA 1
ATOM 763 C C . ILE B 1 47 ? 0.098 -1.381 -7.789 1 97.38 47 ILE B C 1
ATOM 765 O O . ILE B 1 47 ? -0.7 -0.762 -8.492 1 97.38 47 ILE B O 1
ATOM 769 N N . LEU B 1 48 ? 0.644 -0.887 -6.676 1 96.94 48 LEU B N 1
ATOM 770 C CA . LEU B 1 48 ? 0.531 0.525 -6.324 1 96.94 48 LEU B CA 1
ATOM 771 C C . LEU B 1 48 ? 1.639 1.34 -6.98 1 96.94 48 LEU B C 1
ATOM 773 O O . LEU B 1 48 ? 2.812 0.966 -6.918 1 96.94 48 LEU B O 1
ATOM 777 N N . SER B 1 49 ? 1.263 2.453 -7.586 1 95.19 49 SER B N 1
ATOM 778 C CA . SER B 1 49 ? 2.213 3.332 -8.258 1 95.19 49 SER B CA 1
ATOM 779 C C . SER B 1 49 ? 2.275 4.699 -7.582 1 95.19 49 SER B C 1
ATOM 781 O O . SER B 1 49 ? 1.297 5.145 -6.977 1 95.19 49 SER B O 1
ATOM 783 N N . PRO B 1 50 ? 3.467 5.32 -7.707 1 92.56 50 PRO B N 1
ATOM 784 C CA . PRO B 1 50 ? 3.611 6.637 -7.086 1 92.56 50 PRO B CA 1
ATOM 785 C C . PRO B 1 50 ? 2.811 7.719 -7.809 1 92.56 50 PRO B C 1
ATOM 787 O O . PRO B 1 50 ? 2.547 7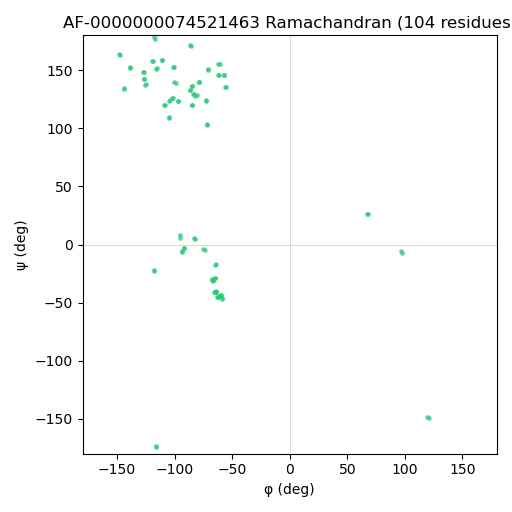.602 -9.008 1 92.56 50 PRO B O 1
ATOM 790 N N . ASP B 1 51 ? 2.418 8.734 -6.938 1 89.94 51 ASP B N 1
ATOM 791 C CA . ASP B 1 51 ? 1.8 9.93 -7.496 1 89.94 51 ASP B CA 1
ATOM 792 C C . ASP B 1 51 ? 2.828 10.789 -8.227 1 89.94 51 ASP B C 1
ATOM 794 O O . ASP B 1 51 ? 3.775 11.289 -7.617 1 89.94 51 ASP B O 1
ATOM 798 N N . MET B 1 52 ? 2.814 10.727 -9.539 1 75.5 52 MET B N 1
ATOM 799 C CA . MET B 1 52 ? 3.777 11.508 -10.32 1 75.5 52 MET B CA 1
ATOM 800 C C . MET B 1 52 ? 3.416 12.984 -10.312 1 75.5 52 MET B C 1
ATOM 802 O O . MET B 1 52 ? 4.094 13.797 -10.945 1 75.5 52 MET B O 1
ATOM 806 N N . SER B 1 53 ? 2.264 13.258 -9.695 1 63.09 53 SER B N 1
ATOM 807 C CA . SER B 1 53 ? 1.87 14.664 -9.781 1 63.09 53 SER B CA 1
ATOM 808 C C . SER B 1 53 ? 2.584 15.5 -8.727 1 63.09 53 SER B C 1
ATOM 810 O O . SER B 1 53 ? 2.416 16.719 -8.68 1 63.09 53 SER B O 1
ATOM 812 N N . GLU B 1 54 ? 3.441 14.891 -8.031 1 46.19 54 GLU B N 1
ATOM 813 C CA . GLU B 1 54 ? 4.148 15.938 -7.297 1 46.19 54 GLU B CA 1
ATOM 814 C C . GLU B 1 54 ? 5.172 16.641 -8.188 1 46.19 54 GLU B C 1
ATOM 816 O O . GLU B 1 54 ? 5.73 16.031 -9.102 1 46.19 54 GLU B O 1
#